Protein AF-A0A6P6GCN8-F1 (afdb_monomer_lite)

Sequence (93 aa):
MSEMKTVARSLVDLSMEIKMRNANAIAGRGYIAPNQTNPLYESLGLYDSGSLQAVHSFCAQLHVSSHQRETIERYCEASNEAAIDIGRKIAKV

pLDDT: mean 92.33, std 8.85, range [56.5, 98.19]

Structure (mmCIF, N/CA/C/O backbone):
data_AF-A0A6P6GCN8-F1
#
_entry.id   AF-A0A6P6GCN8-F1
#
loop_
_atom_site.group_PDB
_atom_site.id
_atom_site.type_symbol
_atom_site.label_atom_id
_atom_site.label_alt_id
_atom_site.label_comp_id
_atom_site.label_asym_id
_atom_site.label_entity_id
_atom_site.label_seq_id
_atom_site.pdbx_PDB_ins_code
_atom_site.Cartn_x
_atom_site.Cartn_y
_atom_site.Cartn_z
_atom_site.occupancy
_atom_site.B_iso_or_equiv
_atom_site.auth_seq_id
_atom_site.auth_comp_id
_atom_site.auth_asym_id
_atom_site.auth_atom_id
_atom_site.pdbx_PDB_model_num
ATOM 1 N N . MET A 1 1 ? 2.763 -12.124 -1.058 1.00 66.00 1 MET A N 1
ATOM 2 C CA . MET A 1 1 ? 1.524 -11.623 -1.708 1.00 66.00 1 MET A CA 1
ATOM 3 C C . MET A 1 1 ? 0.275 -11.757 -0.835 1.00 66.00 1 MET A C 1
ATOM 5 O O . MET A 1 1 ? -0.444 -10.774 -0.722 1.00 66.00 1 MET A O 1
ATOM 9 N N . SER A 1 2 ? -0.010 -12.915 -0.220 1.00 91.44 2 SER A N 1
ATOM 10 C CA . SER A 1 2 ? -1.194 -13.090 0.652 1.00 91.44 2 SER A CA 1
ATOM 11 C C . SER A 1 2 ? -1.216 -12.121 1.841 1.00 91.44 2 SER A C 1
ATOM 13 O O . SER A 1 2 ? -2.243 -11.509 2.105 1.00 91.44 2 SER A O 1
ATOM 15 N N . GLU A 1 3 ? -0.070 -11.924 2.493 1.00 96.31 3 GLU A N 1
ATOM 16 C CA . GLU A 1 3 ? 0.093 -11.014 3.635 1.00 96.31 3 GLU A CA 1
ATOM 17 C C . GLU A 1 3 ? -0.235 -9.556 3.269 1.00 96.31 3 GLU A C 1
ATOM 19 O O . GLU A 1 3 ? -1.115 -8.950 3.876 1.00 96.31 3 GLU A O 1
ATOM 24 N N . MET A 1 4 ? 0.365 -9.024 2.194 1.00 97.19 4 MET A N 1
ATOM 25 C CA . MET A 1 4 ? 0.067 -7.667 1.714 1.00 97.19 4 MET A CA 1
ATOM 26 C C . MET A 1 4 ? -1.412 -7.490 1.347 1.00 97.19 4 MET A C 1
ATOM 28 O O . MET A 1 4 ? -1.982 -6.430 1.584 1.00 97.19 4 MET A O 1
ATOM 32 N N . LYS A 1 5 ? -2.071 -8.524 0.811 1.00 96.88 5 LYS A N 1
ATOM 33 C CA . LYS A 1 5 ? -3.510 -8.468 0.516 1.00 96.88 5 LYS A CA 1
ATOM 34 C C . LYS A 1 5 ? -4.347 -8.317 1.791 1.00 96.88 5 LYS A C 1
ATOM 36 O O . LYS A 1 5 ? -5.316 -7.558 1.789 1.00 96.88 5 LYS A O 1
ATOM 41 N N . THR A 1 6 ? -3.971 -9.003 2.870 1.00 97.69 6 THR A N 1
ATOM 42 C CA . THR A 1 6 ? -4.601 -8.847 4.189 1.00 97.69 6 THR A CA 1
ATOM 43 C C . THR A 1 6 ? -4.359 -7.450 4.751 1.00 97.69 6 THR A C 1
ATOM 45 O O . THR A 1 6 ? -5.302 -6.810 5.212 1.00 97.69 6 THR A O 1
ATOM 48 N N . VAL A 1 7 ? -3.130 -6.934 4.641 1.00 97.94 7 VAL A N 1
ATOM 49 C CA . VAL A 1 7 ? -2.819 -5.557 5.047 1.00 97.94 7 VAL A CA 1
ATOM 50 C C . VAL A 1 7 ? -3.663 -4.564 4.251 1.00 97.94 7 VAL A C 1
ATOM 52 O O . VAL A 1 7 ? -4.379 -3.773 4.853 1.00 97.94 7 VAL A O 1
ATOM 55 N N . ALA A 1 8 ? -3.689 -4.659 2.921 1.00 96.50 8 ALA A N 1
ATOM 56 C CA . ALA A 1 8 ? -4.490 -3.785 2.065 1.00 96.50 8 ALA A CA 1
ATOM 57 C C . ALA A 1 8 ? -5.983 -3.802 2.434 1.00 96.50 8 ALA A C 1
ATOM 59 O O . ALA A 1 8 ? -6.604 -2.743 2.483 1.00 96.50 8 ALA A O 1
ATOM 60 N N . ARG A 1 9 ? -6.544 -4.977 2.759 1.00 96.81 9 ARG A N 1
ATOM 61 C CA . ARG A 1 9 ? -7.920 -5.092 3.267 1.00 96.81 9 ARG A CA 1
ATOM 62 C C . ARG A 1 9 ? -8.103 -4.303 4.564 1.00 96.81 9 ARG A C 1
ATOM 64 O O . ARG A 1 9 ? -8.996 -3.473 4.644 1.00 96.81 9 ARG A O 1
ATOM 71 N N . SER A 1 10 ? -7.208 -4.494 5.532 1.00 97.50 10 SER A N 1
ATOM 72 C CA . SER A 1 10 ? -7.280 -3.771 6.806 1.00 97.50 10 SER A CA 1
ATOM 73 C C . SER A 1 10 ? -7.165 -2.250 6.653 1.00 97.50 10 SER A C 1
ATOM 75 O O . SER A 1 10 ? -7.742 -1.524 7.454 1.00 97.50 10 SER A O 1
ATOM 77 N N . LEU A 1 11 ? -6.460 -1.756 5.624 1.00 97.00 11 LEU A N 1
ATOM 78 C CA . LEU A 1 11 ? -6.333 -0.319 5.362 1.00 97.00 11 LEU A CA 1
ATOM 79 C C . LEU A 1 11 ? -7.620 0.295 4.798 1.00 97.00 11 LEU A C 1
ATOM 81 O O . LEU A 1 11 ? -7.959 1.419 5.162 1.00 97.00 11 LEU A O 1
ATOM 85 N N . VAL A 1 12 ? -8.348 -0.415 3.929 1.00 95.12 12 VAL A N 1
ATOM 86 C CA . VAL A 1 12 ? -9.635 0.085 3.405 1.00 95.12 12 VAL A CA 1
ATOM 87 C C . VAL A 1 12 ? -10.756 -0.001 4.443 1.00 95.12 12 VAL A C 1
ATOM 89 O O . VAL A 1 12 ? -11.670 0.821 4.417 1.00 95.12 12 VAL A O 1
ATOM 92 N N . ASP A 1 13 ? -10.635 -0.907 5.414 1.00 96.25 13 ASP A N 1
ATOM 93 C CA . ASP A 1 13 ? -11.565 -1.031 6.544 1.00 96.25 13 ASP A CA 1
ATOM 94 C C . ASP A 1 13 ? -11.358 0.058 7.624 1.00 96.25 13 ASP A C 1
ATOM 96 O O . ASP A 1 13 ? -12.155 0.168 8.558 1.00 96.25 13 ASP A O 1
ATOM 100 N N . LEU A 1 14 ? -10.312 0.894 7.510 1.00 96.69 14 LEU A N 1
ATOM 101 C CA . LEU A 1 14 ? -10.098 2.041 8.400 1.00 96.69 14 LEU A CA 1
ATOM 102 C C . LEU A 1 14 ? -11.243 3.058 8.296 1.00 96.69 14 LEU A C 1
ATOM 104 O O . LEU A 1 14 ? -11.923 3.181 7.272 1.00 96.69 14 LEU A O 1
ATOM 108 N N . SER A 1 15 ? -11.414 3.857 9.354 1.00 96.06 15 SER A N 1
ATOM 109 C CA . SER A 1 15 ? -12.394 4.941 9.344 1.00 96.06 15 SER A CA 1
ATOM 110 C C . SER A 1 15 ? -12.099 5.939 8.222 1.00 96.06 15 SER A C 1
ATOM 112 O O . SER A 1 15 ? -10.944 6.198 7.867 1.00 96.06 15 SER A O 1
ATOM 114 N N . MET A 1 16 ? -13.158 6.538 7.675 1.00 93.31 16 MET A N 1
ATOM 115 C CA . MET A 1 16 ? -13.041 7.546 6.619 1.00 93.31 16 MET A CA 1
ATOM 116 C C . MET A 1 16 ? -12.098 8.688 7.024 1.00 93.31 16 MET A C 1
ATOM 118 O O . MET A 1 16 ? -11.281 9.115 6.217 1.00 93.31 16 MET A O 1
ATOM 122 N N . GLU A 1 17 ? -12.149 9.131 8.283 1.00 94.38 17 GLU A N 1
ATOM 123 C CA . GLU A 1 17 ? -11.263 10.175 8.810 1.00 94.38 17 GLU A CA 1
ATOM 124 C C . GLU A 1 17 ? -9.781 9.809 8.727 1.00 94.38 17 GLU A C 1
ATOM 126 O O . GLU A 1 17 ? -8.963 10.673 8.421 1.00 94.38 17 GLU A O 1
ATOM 131 N N . ILE A 1 18 ? -9.420 8.546 8.983 1.00 95.44 18 ILE A N 1
ATOM 132 C CA . ILE A 1 18 ? -8.033 8.086 8.860 1.00 95.44 18 ILE A CA 1
ATOM 133 C C . ILE A 1 18 ? -7.650 7.988 7.385 1.00 95.44 18 ILE A C 1
ATOM 135 O O . ILE A 1 18 ? -6.587 8.472 7.004 1.00 95.44 18 ILE A O 1
ATOM 139 N N . LYS A 1 19 ? -8.525 7.432 6.541 1.00 95.12 19 LYS A N 1
ATOM 140 C CA . LYS A 1 19 ? -8.269 7.316 5.099 1.00 95.12 19 LYS A CA 1
ATOM 141 C C . LYS A 1 19 ? -8.070 8.682 4.441 1.00 95.12 19 LYS A C 1
ATOM 143 O O . LYS A 1 19 ? -7.129 8.844 3.675 1.00 95.12 19 LYS A O 1
ATOM 148 N N . MET A 1 20 ? -8.837 9.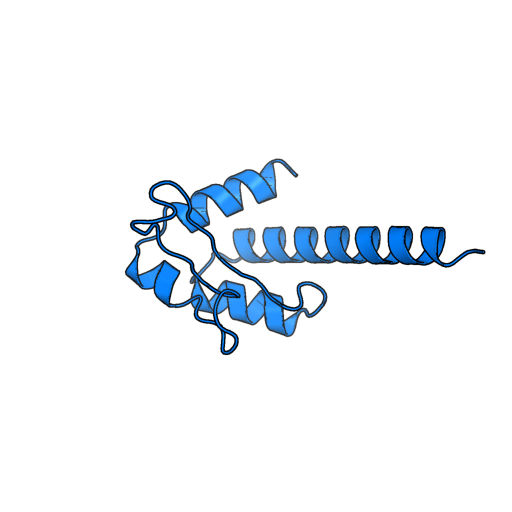705 4.826 1.00 93.12 20 MET A N 1
ATOM 149 C CA . MET A 1 20 ? -8.654 11.084 4.345 1.00 93.12 20 MET A CA 1
ATOM 150 C C . MET A 1 20 ? -7.284 11.694 4.692 1.00 93.12 20 MET A C 1
ATOM 152 O O . MET A 1 20 ? -6.857 12.629 4.018 1.00 93.12 20 MET A O 1
ATOM 156 N N . ARG A 1 21 ? -6.565 11.172 5.701 1.00 94.00 21 ARG A N 1
ATOM 157 C CA . ARG A 1 21 ? -5.188 11.605 6.018 1.00 94.00 21 ARG A CA 1
ATOM 158 C C . ARG A 1 21 ? -4.183 11.156 4.972 1.00 94.00 21 ARG A C 1
ATOM 160 O O . ARG A 1 21 ? -3.116 11.759 4.879 1.00 94.00 21 ARG A O 1
ATOM 167 N N . ASN A 1 22 ? -4.521 10.147 4.165 1.00 92.75 22 ASN A N 1
ATOM 168 C CA . ASN A 1 22 ? -3.782 9.814 2.955 1.00 92.75 22 ASN A CA 1
ATOM 169 C C . ASN A 1 22 ? -4.050 10.853 1.856 1.00 92.75 22 ASN A C 1
ATOM 171 O O . ASN A 1 22 ? -4.473 10.539 0.751 1.00 92.75 22 ASN A O 1
ATOM 175 N N . ALA A 1 23 ? -3.832 12.125 2.171 1.00 79.88 23 ALA A N 1
ATOM 176 C CA . ALA A 1 23 ? -3.886 13.214 1.219 1.00 79.88 23 ALA A CA 1
ATOM 177 C C . ALA A 1 23 ? -2.539 13.300 0.496 1.00 79.88 23 ALA A C 1
ATOM 179 O O . ALA A 1 23 ? -1.474 13.183 1.105 1.00 79.88 23 ALA A O 1
ATOM 180 N N . ASN A 1 24 ? -2.586 13.516 -0.813 1.00 70.31 24 ASN A N 1
ATOM 181 C CA . ASN A 1 24 ? -1.396 13.757 -1.616 1.00 70.31 24 ASN A CA 1
ATOM 182 C C . ASN A 1 24 ? -1.458 15.185 -2.169 1.00 70.31 24 ASN A C 1
ATOM 184 O O . ASN A 1 24 ? -2.538 15.671 -2.499 1.00 70.31 24 ASN A O 1
ATOM 188 N N . ALA A 1 25 ? -0.304 15.847 -2.285 1.00 64.50 25 ALA A N 1
ATOM 189 C CA . ALA A 1 25 ? -0.205 17.178 -2.888 1.00 64.50 25 ALA A CA 1
ATOM 190 C C . ALA A 1 25 ? -0.653 17.178 -4.362 1.00 64.50 25 ALA A C 1
ATOM 192 O O . ALA A 1 25 ? -1.061 18.206 -4.895 1.00 64.50 25 ALA A O 1
ATOM 193 N N . ILE A 1 26 ? -0.600 16.012 -5.015 1.00 66.81 26 ILE A N 1
ATOM 194 C CA . ILE A 1 26 ? -1.098 15.800 -6.372 1.00 66.81 26 ILE A CA 1
ATOM 195 C C . ILE A 1 26 ? -2.502 15.192 -6.296 1.00 66.81 26 ILE A C 1
ATOM 197 O O . ILE A 1 26 ? -2.690 14.098 -5.752 1.00 66.81 26 ILE A O 1
ATOM 201 N N . ALA A 1 27 ? -3.481 15.883 -6.885 1.00 61.69 27 ALA A N 1
ATOM 202 C CA . ALA A 1 27 ? -4.862 15.415 -6.964 1.00 61.69 27 ALA A CA 1
ATOM 203 C C . ALA A 1 27 ? -4.942 13.998 -7.565 1.00 61.69 27 ALA A C 1
ATOM 205 O O . ALA A 1 27 ? -4.292 13.691 -8.565 1.00 61.69 27 ALA A O 1
ATOM 206 N N . GLY A 1 28 ? -5.730 13.124 -6.935 1.00 65.75 28 GLY A N 1
ATOM 207 C CA . GLY A 1 28 ? -5.922 11.738 -7.376 1.00 65.75 28 GLY A CA 1
ATOM 208 C C . GLY A 1 28 ? -4.796 10.761 -7.011 1.00 65.75 28 GLY A C 1
ATOM 209 O O . GLY A 1 28 ? -4.880 9.596 -7.382 1.00 65.75 28 GLY A O 1
ATOM 210 N N . ARG A 1 29 ? -3.754 11.188 -6.280 1.00 76.00 29 ARG A N 1
ATOM 211 C CA . ARG A 1 29 ? -2.658 10.303 -5.821 1.00 76.00 29 ARG A CA 1
ATOM 212 C C . ARG A 1 29 ? -2.713 9.922 -4.339 1.00 76.00 29 ARG A C 1
ATOM 214 O O . ARG A 1 29 ? -1.749 9.364 -3.819 1.00 76.00 29 ARG A O 1
ATOM 221 N N . GLY A 1 30 ? -3.803 10.265 -3.663 1.00 88.75 30 GLY A N 1
ATOM 222 C CA . GLY A 1 30 ? -4.079 9.905 -2.274 1.00 88.75 30 GLY A CA 1
ATOM 223 C C . GLY A 1 30 ? -5.374 9.104 -2.168 1.00 88.75 30 GLY A C 1
ATOM 224 O O . GLY A 1 30 ? -5.732 8.371 -3.089 1.00 88.75 30 GLY A O 1
ATOM 225 N N . TYR A 1 31 ? -6.093 9.283 -1.067 1.00 93.62 31 TYR A N 1
ATOM 226 C CA . TYR A 1 31 ? -7.400 8.691 -0.854 1.00 93.62 31 TYR A CA 1
ATOM 227 C C . TYR A 1 31 ? -8.420 9.201 -1.874 1.00 93.62 31 TYR A C 1
ATOM 229 O O . TYR A 1 31 ? -8.570 10.407 -2.084 1.00 93.62 31 TYR A O 1
ATOM 237 N N . ILE A 1 32 ? -9.138 8.265 -2.488 1.00 92.56 32 ILE A N 1
ATOM 238 C CA . ILE A 1 32 ? -10.261 8.524 -3.383 1.00 92.56 32 ILE A CA 1
ATOM 239 C C . ILE A 1 32 ? -11.481 7.850 -2.772 1.00 92.56 32 ILE A C 1
ATOM 241 O O . ILE A 1 32 ? -11.546 6.622 -2.705 1.00 92.56 32 ILE A O 1
ATOM 245 N N . ALA A 1 33 ? -12.440 8.665 -2.338 1.00 92.38 33 ALA A N 1
ATOM 246 C CA . ALA A 1 33 ? -13.732 8.186 -1.878 1.00 92.38 33 ALA A CA 1
ATOM 247 C C . ALA A 1 33 ? -14.637 7.821 -3.071 1.00 92.38 33 ALA A C 1
ATOM 249 O O . ALA A 1 33 ? -14.545 8.464 -4.129 1.00 92.38 33 ALA A O 1
ATOM 250 N N . PRO A 1 34 ? -15.567 6.868 -2.885 1.00 93.56 34 PRO A N 1
ATOM 251 C CA . PRO A 1 34 ? -16.641 6.636 -3.838 1.00 93.56 34 PRO A CA 1
ATOM 252 C C . PRO A 1 34 ? -17.418 7.921 -4.134 1.00 93.56 34 PRO A C 1
ATOM 254 O O . PRO A 1 34 ? -17.677 8.735 -3.246 1.00 93.56 34 PRO A O 1
ATOM 257 N N . ASN A 1 35 ? -17.794 8.114 -5.396 1.00 91.75 35 ASN A N 1
ATOM 258 C CA . ASN A 1 35 ? -18.522 9.301 -5.848 1.00 91.75 35 ASN A CA 1
ATOM 259 C C . ASN A 1 35 ? -19.623 8.933 -6.848 1.00 91.75 35 ASN A C 1
ATOM 261 O O . ASN A 1 35 ? -19.771 7.773 -7.215 1.00 91.75 35 ASN A O 1
ATOM 265 N N . GLN A 1 36 ? -20.404 9.919 -7.298 1.00 95.50 36 GLN A N 1
ATOM 266 C CA . GLN A 1 36 ? -21.538 9.681 -8.200 1.00 95.50 36 GLN A CA 1
ATOM 267 C C . GLN A 1 36 ? -21.138 8.984 -9.509 1.00 95.50 36 GLN A C 1
ATOM 269 O O . GLN A 1 36 ? -21.896 8.162 -10.015 1.00 95.50 36 GLN A O 1
ATOM 274 N N . THR A 1 37 ? -19.950 9.284 -10.039 1.00 95.12 37 THR A N 1
ATOM 275 C CA . THR A 1 37 ? -19.435 8.670 -11.269 1.00 95.12 37 THR A CA 1
ATOM 276 C C . THR A 1 37 ? -18.919 7.255 -11.014 1.00 95.12 37 THR A C 1
ATOM 278 O O . THR A 1 37 ? -19.145 6.364 -11.825 1.00 95.12 37 THR A O 1
ATOM 281 N N . ASN A 1 38 ? -18.246 7.037 -9.881 1.00 93.44 38 ASN A N 1
ATOM 282 C CA . ASN A 1 38 ? -17.678 5.750 -9.488 1.00 93.44 38 ASN A CA 1
ATOM 283 C C . ASN A 1 38 ? -18.144 5.361 -8.072 1.00 93.44 38 ASN A C 1
ATOM 285 O O . ASN A 1 38 ? -17.377 5.482 -7.113 1.00 93.44 38 ASN A O 1
ATOM 289 N N . PRO A 1 39 ? -19.394 4.885 -7.918 1.00 94.62 39 PRO A N 1
ATOM 290 C CA . PRO A 1 39 ? -20.006 4.673 -6.603 1.00 94.62 39 PRO A CA 1
ATOM 291 C C . PRO A 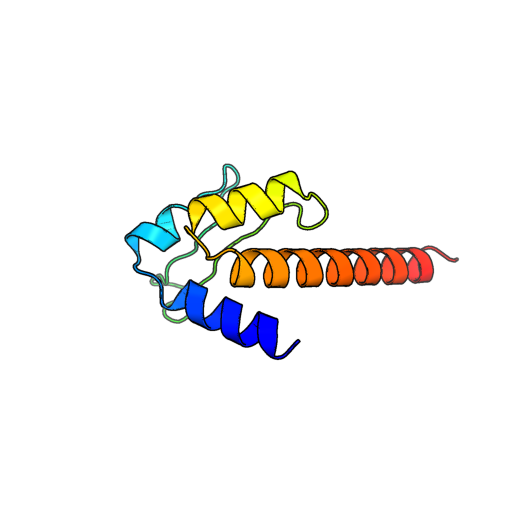1 39 ? -19.443 3.468 -5.843 1.00 94.62 39 PRO A C 1
ATOM 293 O O . PRO A 1 39 ? -19.703 3.320 -4.654 1.00 94.62 39 PRO A O 1
ATOM 296 N N . LEU A 1 40 ? -18.682 2.603 -6.518 1.00 95.38 40 LEU A N 1
ATOM 297 C CA . LEU A 1 40 ? -18.086 1.393 -5.940 1.00 95.38 40 LEU A CA 1
ATOM 298 C C . LEU A 1 40 ? -16.558 1.462 -5.846 1.00 95.38 40 LEU A C 1
ATOM 300 O O . LEU A 1 40 ? -15.933 0.510 -5.384 1.00 95.38 40 LEU A O 1
ATOM 304 N N . TYR A 1 41 ? -15.949 2.546 -6.331 1.00 93.25 41 TYR A N 1
ATOM 305 C CA . TYR A 1 41 ? -14.499 2.671 -6.363 1.00 93.25 41 TYR A CA 1
ATOM 306 C C . TYR A 1 41 ? -14.002 3.431 -5.142 1.00 93.25 41 TYR A C 1
ATOM 308 O O . TYR A 1 41 ? -14.373 4.579 -4.916 1.00 93.25 41 TYR A O 1
ATOM 316 N N . GLU A 1 42 ? -13.109 2.789 -4.404 1.00 94.12 42 GLU A N 1
ATOM 317 C CA . GLU A 1 42 ? -12.363 3.383 -3.309 1.00 94.12 42 GLU A CA 1
ATOM 318 C C . GLU A 1 42 ? -10.882 3.045 -3.485 1.00 94.12 42 GLU A C 1
ATOM 320 O O . GLU A 1 42 ? -10.538 1.943 -3.921 1.00 94.12 42 GLU A O 1
ATOM 325 N N . SER A 1 43 ? -9.998 3.986 -3.151 1.00 93.25 43 SER A N 1
ATOM 326 C CA . SER A 1 43 ? -8.556 3.765 -3.247 1.00 93.25 43 SER A CA 1
ATOM 327 C C . SER A 1 43 ? -7.778 4.536 -2.194 1.00 93.25 43 SER A C 1
ATOM 329 O O . SER A 1 43 ? -8.158 5.639 -1.819 1.00 93.25 43 SER A O 1
ATOM 331 N N . LEU A 1 44 ? -6.641 3.973 -1.789 1.00 94.81 44 LEU A N 1
ATOM 332 C CA . LEU A 1 44 ? -5.553 4.653 -1.086 1.00 94.81 44 LEU A CA 1
ATOM 333 C C . LEU A 1 44 ? -4.348 4.732 -2.026 1.00 94.81 44 LEU A C 1
ATOM 335 O O . LEU A 1 44 ? -4.108 3.809 -2.805 1.00 94.81 44 LEU A O 1
ATOM 339 N N . GLY A 1 45 ? -3.609 5.834 -1.971 1.00 92.56 45 GLY A N 1
ATOM 340 C CA . GLY A 1 45 ? -2.521 6.128 -2.895 1.00 92.56 45 GLY A CA 1
ATOM 341 C C . GLY A 1 45 ? -1.171 6.247 -2.196 1.00 92.56 45 GLY A C 1
ATOM 342 O O . GLY A 1 45 ? -1.026 6.963 -1.203 1.00 92.56 45 GLY A O 1
ATOM 343 N N . LEU A 1 46 ? -0.166 5.579 -2.761 1.00 92.00 46 LEU A N 1
ATOM 344 C CA . LEU A 1 46 ? 1.244 5.745 -2.421 1.00 92.00 46 LEU A CA 1
ATOM 345 C C . LEU A 1 46 ? 1.996 6.138 -3.694 1.00 92.00 46 LEU A C 1
ATOM 347 O O . LEU A 1 46 ? 2.078 5.359 -4.643 1.00 92.00 46 LEU A O 1
ATOM 351 N N . TYR A 1 47 ? 2.526 7.358 -3.713 1.00 89.56 47 TYR A N 1
ATOM 352 C CA . TYR A 1 47 ? 3.425 7.802 -4.772 1.00 89.56 47 TYR A CA 1
ATOM 353 C C . TYR A 1 47 ? 4.878 7.517 -4.390 1.00 89.56 47 TYR A C 1
ATOM 355 O O . TYR A 1 47 ? 5.213 7.591 -3.213 1.00 89.56 47 TYR A O 1
ATOM 363 N N . ASP A 1 48 ? 5.717 7.238 -5.391 1.00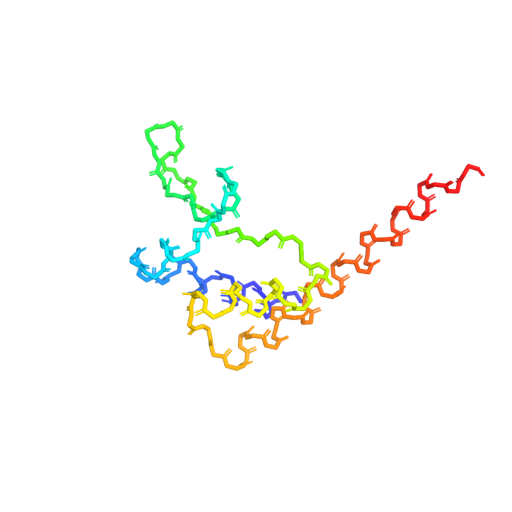 89.94 48 ASP A N 1
ATOM 364 C CA . ASP A 1 48 ? 7.143 6.946 -5.216 1.00 89.94 48 ASP A CA 1
ATOM 365 C C . ASP A 1 48 ? 7.400 5.772 -4.253 1.00 89.94 48 ASP A C 1
ATOM 367 O O . ASP A 1 48 ? 8.112 5.878 -3.259 1.00 89.94 48 ASP A O 1
ATOM 371 N N . SER A 1 49 ? 6.800 4.613 -4.544 1.00 91.38 49 SER A N 1
ATOM 372 C CA . SER A 1 49 ? 6.940 3.409 -3.712 1.00 91.38 49 SER A CA 1
ATOM 373 C C . SER A 1 49 ? 8.359 2.826 -3.682 1.00 91.38 49 SER A C 1
ATOM 375 O O . SER A 1 49 ? 8.606 1.903 -2.916 1.00 91.38 49 SER A O 1
ATOM 377 N N . GLY A 1 50 ? 9.285 3.331 -4.506 1.00 91.88 50 GLY A N 1
ATOM 378 C CA . GLY A 1 50 ? 10.711 3.011 -4.406 1.00 91.88 50 GLY A CA 1
ATOM 379 C C . GLY A 1 50 ? 11.436 3.802 -3.309 1.00 91.88 50 GLY A C 1
ATOM 380 O O . GLY A 1 50 ? 12.547 3.440 -2.931 1.00 91.88 50 GLY A O 1
ATOM 381 N N . SER A 1 51 ? 10.823 4.865 -2.779 1.00 94.25 51 SER A N 1
ATOM 382 C CA . SER A 1 51 ? 11.378 5.690 -1.708 1.00 94.25 51 SER A CA 1
ATOM 383 C C . SER A 1 51 ? 10.910 5.216 -0.336 1.00 94.25 51 SER A C 1
ATOM 385 O O . SER A 1 51 ? 9.726 5.291 0.004 1.00 94.25 51 SER A O 1
ATOM 387 N N . LEU A 1 52 ? 11.862 4.814 0.510 1.00 94.31 52 LEU A N 1
ATOM 388 C CA . LEU A 1 52 ? 11.587 4.431 1.897 1.00 94.31 52 LEU A CA 1
ATOM 389 C C . LEU A 1 52 ? 10.903 5.567 2.678 1.00 94.31 52 LEU A C 1
ATOM 391 O O . LEU A 1 52 ? 9.996 5.335 3.474 1.00 94.31 52 LEU A O 1
ATOM 395 N N . GLN A 1 53 ? 11.281 6.820 2.404 1.00 94.62 53 GLN A N 1
ATOM 396 C CA . GLN A 1 53 ? 10.667 7.990 3.030 1.00 94.62 53 GLN A CA 1
ATOM 397 C C . GLN A 1 53 ? 9.187 8.135 2.650 1.00 94.62 53 GLN A C 1
ATOM 399 O O . GLN A 1 53 ? 8.361 8.463 3.510 1.00 94.62 53 GLN A O 1
ATOM 404 N N . ALA A 1 54 ? 8.841 7.890 1.384 1.00 92.88 54 ALA A N 1
ATOM 405 C CA . ALA A 1 54 ? 7.461 7.954 0.913 1.00 92.88 54 ALA A CA 1
ATOM 406 C C . ALA A 1 54 ? 6.615 6.830 1.529 1.00 92.88 54 ALA A C 1
ATOM 408 O O . ALA A 1 54 ? 5.527 7.094 2.045 1.00 92.88 54 ALA A O 1
ATOM 409 N N . VAL A 1 55 ? 7.155 5.606 1.574 1.00 95.44 55 VAL A N 1
ATOM 410 C CA . VAL A 1 55 ? 6.520 4.454 2.233 1.00 95.44 55 VAL A CA 1
ATOM 411 C C . VAL A 1 55 ? 6.276 4.737 3.719 1.00 95.44 55 VAL A C 1
ATOM 413 O O . VAL A 1 55 ? 5.158 4.577 4.207 1.00 95.44 55 VAL A O 1
ATOM 416 N N . HIS A 1 56 ? 7.282 5.231 4.445 1.00 95.50 56 HIS A N 1
ATOM 417 C CA . HIS A 1 56 ? 7.143 5.565 5.864 1.00 95.50 56 HIS A CA 1
ATOM 418 C C . HIS A 1 56 ? 6.107 6.665 6.106 1.00 95.50 56 HIS A C 1
ATOM 420 O O . HIS A 1 56 ? 5.332 6.586 7.060 1.00 95.50 56 HIS A O 1
ATOM 426 N N . SER A 1 57 ? 6.076 7.679 5.240 1.00 94.31 57 SER A N 1
ATOM 427 C CA . SER A 1 57 ? 5.123 8.788 5.336 1.00 94.31 57 SER A CA 1
ATOM 428 C C . SER A 1 57 ? 3.686 8.307 5.121 1.00 94.31 57 SER A C 1
ATOM 430 O O . SER A 1 57 ? 2.800 8.663 5.896 1.00 94.31 57 SER A O 1
ATOM 432 N N . PHE A 1 58 ? 3.459 7.430 4.138 1.00 95.00 58 PHE A N 1
ATOM 433 C CA . PHE A 1 58 ? 2.175 6.755 3.930 1.00 95.00 58 PHE A CA 1
ATOM 434 C C . PHE A 1 58 ? 1.750 5.936 5.157 1.00 95.00 58 PHE A C 1
ATOM 436 O O . PHE A 1 58 ? 0.636 6.088 5.663 1.00 95.00 58 PHE A O 1
ATOM 443 N N . CYS A 1 59 ? 2.661 5.120 5.693 1.00 96.50 59 CYS A N 1
ATOM 444 C CA . CYS A 1 59 ? 2.424 4.328 6.898 1.00 96.50 59 CYS A CA 1
ATOM 445 C C . CYS A 1 59 ? 2.071 5.207 8.113 1.00 96.50 59 CYS A C 1
ATOM 447 O O . CYS A 1 59 ? 1.192 4.851 8.900 1.00 96.50 59 CYS A O 1
ATOM 449 N N . ALA A 1 60 ? 2.723 6.364 8.259 1.00 95.31 60 ALA A N 1
ATOM 450 C CA . ALA A 1 60 ? 2.456 7.314 9.336 1.00 95.31 60 ALA A CA 1
ATOM 451 C C . ALA A 1 60 ? 1.072 7.972 9.210 1.00 95.31 60 ALA A C 1
ATOM 453 O O . ALA A 1 60 ? 0.347 8.049 10.200 1.00 95.31 60 ALA A O 1
ATOM 454 N N . GLN A 1 61 ? 0.664 8.385 8.003 1.00 94.69 61 GLN A N 1
ATOM 455 C CA . GLN A 1 61 ? -0.664 8.971 7.757 1.00 94.69 61 GLN A CA 1
ATOM 456 C C . GLN A 1 61 ? -1.796 8.027 8.193 1.00 94.69 61 GLN A C 1
ATOM 458 O O . GLN A 1 61 ? -2.764 8.451 8.833 1.00 94.69 61 GLN A O 1
ATOM 463 N N . LEU A 1 62 ? -1.642 6.735 7.893 1.00 96.31 62 LEU A N 1
ATOM 464 C CA . LEU A 1 62 ? -2.641 5.699 8.164 1.00 96.31 62 LEU A CA 1
ATOM 465 C C . LEU A 1 62 ? -2.509 5.035 9.544 1.00 96.31 62 LEU A C 1
ATOM 467 O O . LEU A 1 62 ? -3.317 4.170 9.865 1.00 96.31 62 LEU A O 1
ATOM 471 N N . HIS A 1 63 ? -1.537 5.445 10.368 1.00 94.69 63 HIS A N 1
ATOM 472 C CA . HIS A 1 63 ? -1.287 4.880 11.704 1.00 94.69 63 HIS A CA 1
ATOM 473 C C . HIS A 1 63 ? -1.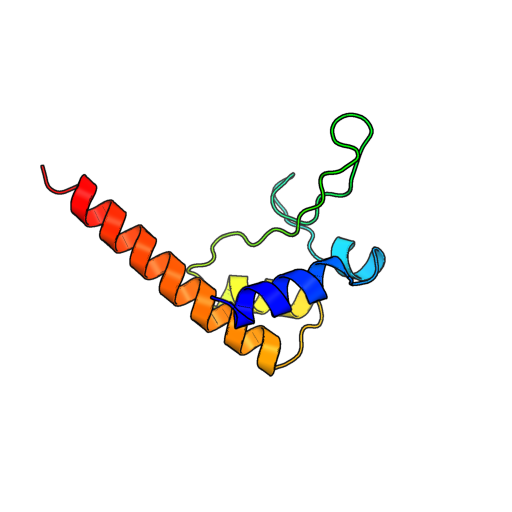154 3.348 11.706 1.00 94.69 63 HIS A C 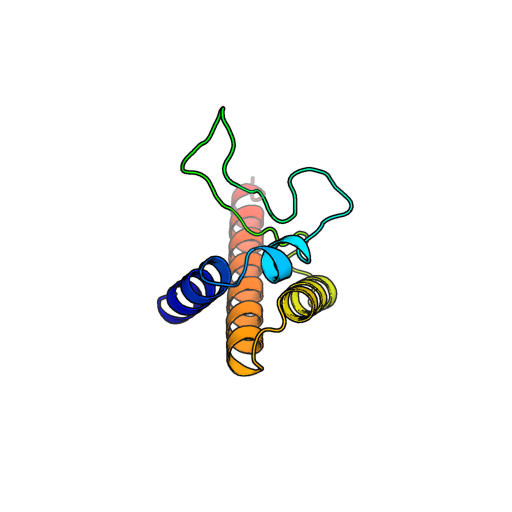1
ATOM 475 O O . HIS A 1 63 ? -1.645 2.663 12.604 1.00 94.69 63 HIS A O 1
ATOM 481 N N . VAL A 1 64 ? -0.495 2.800 10.684 1.00 95.31 64 VAL A N 1
ATOM 482 C CA . VAL A 1 64 ? -0.337 1.347 10.555 1.00 95.31 64 VAL A CA 1
ATOM 483 C C . VAL A 1 64 ? 0.615 0.805 11.627 1.00 95.31 64 VAL A C 1
ATOM 485 O O . VAL A 1 64 ? 1.564 1.477 12.041 1.00 95.31 64 VAL A O 1
ATOM 488 N N . SER A 1 65 ? 0.380 -0.432 12.060 1.00 97.12 65 SER A N 1
ATOM 489 C CA . SER A 1 65 ? 1.249 -1.143 13.007 1.00 97.12 65 SER A CA 1
ATOM 490 C C . SER A 1 65 ? 2.646 -1.408 12.432 1.00 97.12 65 SER A C 1
ATOM 492 O O . SER A 1 65 ? 2.840 -1.415 11.215 1.00 97.12 65 SER A O 1
ATOM 494 N N . SER A 1 66 ? 3.623 -1.703 13.297 1.00 97.12 66 SER A N 1
ATOM 495 C CA . SER A 1 66 ? 4.987 -2.056 12.870 1.00 97.12 66 SER A CA 1
ATOM 496 C C . SER A 1 66 ? 5.013 -3.243 11.902 1.00 97.12 66 SER A C 1
ATOM 498 O O . SER A 1 66 ? 5.736 -3.212 10.914 1.00 97.12 66 SER A O 1
ATOM 500 N N . HIS A 1 67 ? 4.170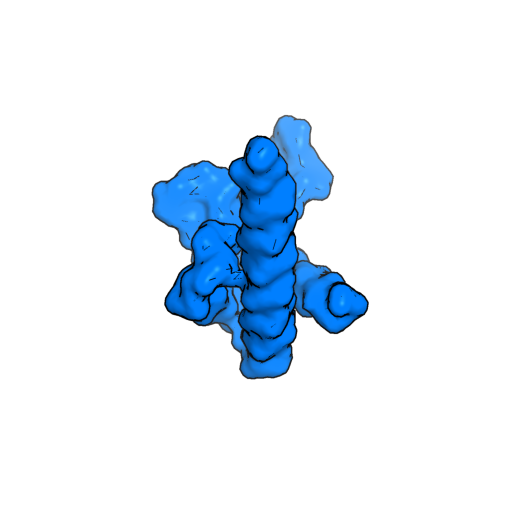 -4.252 12.137 1.00 97.00 67 HIS A N 1
ATOM 501 C CA . HIS A 1 67 ? 4.062 -5.421 11.263 1.00 97.00 67 HIS A CA 1
ATOM 502 C C . HIS A 1 67 ? 3.472 -5.077 9.884 1.00 97.00 67 HIS A C 1
ATOM 504 O O . HIS A 1 67 ? 3.990 -5.507 8.852 1.00 97.00 67 HIS A O 1
ATOM 510 N N . GLN A 1 68 ? 2.410 -4.262 9.847 1.00 97.88 68 GLN A N 1
ATOM 511 C CA . GLN A 1 68 ? 1.842 -3.783 8.583 1.00 97.88 68 GLN A CA 1
ATOM 512 C C . GLN A 1 68 ? 2.860 -2.944 7.810 1.00 97.88 68 GLN A C 1
ATOM 514 O O . GLN A 1 68 ? 2.998 -3.128 6.606 1.00 97.88 68 GLN A O 1
ATOM 519 N N . ARG A 1 69 ? 3.596 -2.062 8.496 1.00 97.81 69 ARG A N 1
ATOM 520 C CA . ARG A 1 69 ? 4.655 -1.250 7.892 1.00 97.81 69 ARG A CA 1
ATOM 521 C C . ARG A 1 69 ? 5.720 -2.122 7.229 1.00 97.81 69 ARG A C 1
ATOM 523 O O . ARG A 1 69 ? 5.988 -1.935 6.050 1.00 97.81 69 ARG A O 1
ATOM 530 N N . GLU A 1 70 ? 6.263 -3.094 7.955 1.00 97.88 70 GLU A N 1
ATOM 531 C CA . GLU A 1 70 ? 7.290 -3.999 7.431 1.00 97.88 70 GLU A CA 1
ATOM 532 C C . GLU A 1 70 ? 6.778 -4.792 6.215 1.00 97.88 70 GLU A C 1
ATOM 534 O O . GLU A 1 70 ? 7.475 -4.963 5.217 1.00 97.88 70 GLU A O 1
ATOM 539 N N . THR A 1 71 ? 5.514 -5.227 6.260 1.00 98.19 71 THR A N 1
ATOM 540 C CA . THR A 1 71 ? 4.860 -5.898 5.128 1.00 98.19 71 THR A CA 1
ATOM 541 C C . THR A 1 71 ? 4.771 -4.988 3.902 1.00 98.19 71 THR A C 1
ATOM 543 O O . THR A 1 71 ? 5.051 -5.432 2.787 1.00 98.19 71 THR A O 1
ATOM 546 N N . ILE A 1 72 ? 4.375 -3.725 4.096 1.00 97.75 72 ILE A N 1
ATOM 547 C CA . ILE A 1 72 ? 4.261 -2.730 3.024 1.00 97.75 72 ILE A CA 1
ATOM 548 C C . ILE A 1 72 ? 5.641 -2.440 2.429 1.00 97.75 72 ILE A C 1
ATOM 550 O O . ILE A 1 72 ? 5.780 -2.473 1.212 1.00 97.75 72 ILE A O 1
ATOM 554 N N . GLU A 1 73 ? 6.659 -2.217 3.263 1.00 97.44 73 GLU A N 1
ATOM 555 C CA . GLU A 1 73 ? 8.040 -1.967 2.829 1.00 97.44 73 GLU A CA 1
ATOM 556 C C . GLU A 1 73 ? 8.572 -3.106 1.959 1.00 97.44 73 GLU A C 1
ATOM 558 O O . GLU A 1 73 ? 8.936 -2.871 0.806 1.00 97.44 73 GLU A O 1
ATOM 563 N N . ARG A 1 74 ? 8.504 -4.349 2.456 1.00 97.44 74 ARG A N 1
ATOM 564 C CA . ARG A 1 74 ? 8.944 -5.538 1.708 1.00 97.44 74 ARG A CA 1
ATOM 565 C C . ARG A 1 74 ? 8.199 -5.687 0.378 1.00 97.44 74 ARG A C 1
ATOM 567 O O . ARG A 1 74 ? 8.782 -6.077 -0.632 1.00 97.44 74 ARG A O 1
ATOM 574 N N . TYR A 1 75 ? 6.899 -5.389 0.357 1.00 97.44 75 TYR A N 1
ATOM 575 C CA . TYR A 1 75 ? 6.103 -5.462 -0.868 1.00 97.44 75 TYR A CA 1
ATOM 576 C C . TYR A 1 75 ? 6.472 -4.366 -1.877 1.00 97.44 75 TYR A C 1
ATOM 578 O O . TYR A 1 75 ? 6.565 -4.640 -3.076 1.00 97.44 75 TYR A O 1
ATOM 586 N N . CYS A 1 76 ? 6.672 -3.135 -1.407 1.00 96.50 76 CYS A N 1
ATOM 587 C CA . CYS A 1 76 ? 7.065 -1.995 -2.228 1.00 96.50 76 CYS A CA 1
ATOM 588 C C . CYS A 1 76 ? 8.451 -2.196 -2.849 1.00 96.50 76 CYS A C 1
ATOM 590 O O . CYS A 1 76 ? 8.598 -1.982 -4.051 1.00 96.50 76 CYS A O 1
ATOM 592 N N . GLU A 1 77 ? 9.419 -2.681 -2.070 1.00 96.44 77 GLU A N 1
ATOM 593 C CA . GLU A 1 77 ? 10.766 -3.019 -2.539 1.00 96.44 77 GLU A CA 1
ATOM 594 C C . GLU A 1 77 ? 10.716 -4.075 -3.649 1.00 96.44 77 GLU A C 1
ATOM 596 O O . GLU A 1 77 ? 11.125 -3.799 -4.778 1.00 96.44 77 GLU A O 1
ATOM 601 N N . ALA A 1 78 ? 10.092 -5.229 -3.386 1.00 96.75 78 ALA A N 1
ATOM 602 C CA . ALA A 1 78 ? 9.986 -6.310 -4.366 1.00 96.75 78 ALA A CA 1
ATOM 603 C C . ALA A 1 78 ? 9.246 -5.882 -5.649 1.00 96.75 78 ALA A C 1
ATOM 605 O O . ALA A 1 78 ? 9.616 -6.274 -6.758 1.00 96.75 78 ALA A O 1
ATOM 606 N N . SER A 1 79 ? 8.200 -5.057 -5.519 1.00 95.88 79 SER A N 1
ATOM 607 C CA . SER A 1 79 ? 7.456 -4.532 -6.672 1.00 95.88 79 SER A CA 1
ATOM 608 C C . SER A 1 79 ? 8.299 -3.559 -7.499 1.00 95.88 79 SER A C 1
ATOM 610 O O . SER A 1 79 ? 8.261 -3.605 -8.729 1.00 95.88 79 SER A O 1
ATOM 612 N N . ASN A 1 80 ? 9.067 -2.690 -6.837 1.00 95.75 80 ASN A N 1
ATOM 613 C CA . ASN A 1 80 ? 9.950 -1.732 -7.491 1.00 95.75 80 ASN A CA 1
ATOM 614 C C . ASN A 1 80 ? 11.104 -2.438 -8.221 1.00 95.75 80 ASN A C 1
ATOM 616 O O . ASN A 1 80 ? 11.378 -2.128 -9.379 1.00 95.75 80 ASN A O 1
ATOM 620 N N . GLU A 1 81 ? 11.731 -3.434 -7.592 1.00 96.62 81 GLU A N 1
ATOM 621 C CA . GLU A 1 81 ? 12.762 -4.264 -8.225 1.00 96.62 81 GLU A CA 1
ATOM 622 C C . GLU A 1 81 ? 12.236 -4.978 -9.472 1.00 96.62 81 GLU A C 1
ATOM 624 O O . GLU A 1 81 ? 12.867 -4.921 -10.531 1.00 96.62 81 GLU A O 1
ATOM 629 N N . ALA A 1 82 ? 11.053 -5.595 -9.375 1.00 96.94 82 ALA A N 1
ATOM 630 C CA . ALA A 1 82 ? 10.414 -6.258 -10.505 1.00 96.94 82 ALA A CA 1
ATOM 631 C C . ALA A 1 82 ? 10.108 -5.274 -11.646 1.00 96.94 82 ALA A C 1
ATOM 633 O O . ALA A 1 82 ? 10.376 -5.574 -12.811 1.00 96.94 82 ALA A O 1
ATOM 634 N N . ALA A 1 83 ? 9.596 -4.081 -11.329 1.00 96.38 83 ALA A N 1
ATOM 635 C CA . ALA A 1 83 ? 9.329 -3.043 -12.321 1.00 96.38 83 ALA A CA 1
ATOM 636 C C . ALA A 1 83 ? 10.614 -2.571 -13.027 1.00 96.38 83 ALA A C 1
ATOM 638 O O . ALA A 1 83 ? 10.627 -2.433 -14.252 1.00 96.38 83 ALA A O 1
ATOM 639 N N . ILE A 1 84 ? 11.708 -2.379 -12.282 1.00 95.81 84 ILE A N 1
ATOM 640 C CA . ILE A 1 84 ? 13.016 -2.008 -12.838 1.00 95.81 84 ILE A CA 1
ATOM 641 C C . ILE A 1 84 ? 13.570 -3.123 -13.734 1.00 95.81 84 ILE A C 1
ATOM 643 O O . ILE A 1 84 ? 14.083 -2.833 -14.816 1.00 95.81 84 ILE A O 1
ATOM 647 N N . ASP A 1 85 ? 13.479 -4.389 -13.322 1.00 97.06 85 ASP A N 1
ATOM 648 C CA . ASP A 1 85 ? 13.930 -5.527 -14.132 1.00 97.06 85 ASP A CA 1
ATOM 649 C C . ASP A 1 85 ? 13.149 -5.636 -15.450 1.00 97.06 85 ASP A C 1
ATOM 651 O O . ASP A 1 85 ? 13.752 -5.761 -16.519 1.00 97.06 85 ASP A O 1
ATOM 655 N N . ILE A 1 86 ? 11.820 -5.496 -15.398 1.00 97.50 86 ILE A N 1
ATOM 656 C CA . ILE A 1 86 ? 10.972 -5.430 -16.596 1.00 97.50 86 ILE A CA 1
ATOM 657 C C . ILE A 1 86 ? 11.415 -4.268 -17.492 1.00 97.50 86 ILE A C 1
ATOM 659 O O . ILE A 1 86 ? 11.636 -4.467 -18.686 1.00 97.50 86 ILE A O 1
ATOM 663 N N . GLY A 1 87 ? 11.622 -3.078 -16.921 1.00 96.81 87 GLY A N 1
ATOM 664 C CA . GLY A 1 87 ? 12.110 -1.910 -17.654 1.00 96.81 87 GLY A CA 1
ATOM 665 C C . GLY A 1 87 ? 13.455 -2.157 -18.343 1.00 96.81 87 GLY A C 1
ATOM 666 O O . GLY A 1 87 ? 13.611 -1.844 -19.521 1.00 96.81 87 GLY A O 1
ATOM 667 N N . ARG A 1 88 ? 14.412 -2.796 -17.657 1.00 96.50 88 ARG A N 1
ATOM 668 C CA . ARG A 1 88 ? 15.714 -3.178 -18.234 1.00 96.50 88 ARG A CA 1
ATOM 669 C C . ARG A 1 88 ? 15.570 -4.183 -19.371 1.00 96.50 88 ARG A C 1
ATOM 671 O O . ARG A 1 88 ? 16.289 -4.075 -20.358 1.00 96.50 88 ARG A O 1
ATOM 678 N N . LYS A 1 89 ? 14.675 -5.163 -19.240 1.00 96.38 89 LYS A N 1
ATOM 679 C CA . LYS A 1 89 ? 14.412 -6.159 -20.290 1.00 96.38 89 LYS A CA 1
ATOM 680 C C . LYS A 1 89 ? 13.785 -5.529 -21.530 1.00 96.38 89 LYS A C 1
ATOM 682 O O . LYS A 1 89 ? 14.167 -5.907 -22.626 1.00 96.38 89 LYS A O 1
ATOM 687 N N . ILE A 1 90 ? 12.885 -4.561 -21.356 1.00 96.94 90 ILE A N 1
ATOM 688 C CA . ILE A 1 90 ? 12.285 -3.800 -22.464 1.00 96.94 90 ILE A CA 1
ATOM 689 C C . ILE A 1 90 ? 13.324 -2.891 -23.133 1.00 96.94 90 ILE A C 1
ATOM 691 O O . ILE A 1 90 ? 13.343 -2.771 -24.351 1.00 96.94 90 ILE A O 1
ATOM 695 N N . ALA A 1 91 ? 14.191 -2.250 -22.345 1.00 95.75 91 ALA A N 1
ATOM 696 C CA . ALA A 1 91 ? 15.209 -1.330 -22.850 1.00 95.75 91 ALA A CA 1
ATOM 697 C C . ALA A 1 91 ? 16.383 -2.024 -23.562 1.00 95.75 91 ALA A C 1
ATOM 699 O O . ALA A 1 91 ? 17.143 -1.360 -24.266 1.00 95.75 91 ALA A O 1
ATOM 700 N N . LYS A 1 92 ? 16.557 -3.338 -23.376 1.00 75.88 92 LYS A N 1
ATOM 701 C CA . LYS A 1 92 ? 17.466 -4.142 -24.196 1.00 75.88 92 LYS A CA 1
ATOM 702 C C . LYS A 1 92 ? 16.875 -4.255 -25.606 1.00 75.88 92 LYS A C 1
ATOM 704 O O . LYS A 1 92 ? 16.074 -5.149 -25.865 1.00 75.88 92 LYS A O 1
ATOM 709 N N . VAL A 1 93 ? 17.258 -3.310 -26.467 1.00 56.50 93 VAL A N 1
ATOM 710 C CA . VAL A 1 93 ? 17.143 -3.404 -27.933 1.00 56.50 93 VAL A CA 1
ATOM 711 C C . VAL A 1 93 ? 18.157 -4.416 -28.450 1.00 56.50 93 VAL A C 1
ATOM 713 O O . VAL A 1 93 ? 19.304 -4.392 -27.944 1.00 56.50 93 VAL A O 1
#

Foldseek 3Di:
DVVLVVLQVVLVVDDPVLQCLQDDPDPPQAWDAADPVRNPDTDGHQPPLVDPVSLVSSCVSNVHDPVSSVVSNVVSNVVVVVVVVVVVVVPPD

Secondary structure (DSSP, 8-state):
-HHHHHHHHHHHTS-HHHHTT---SSTTSS-B---SS-TT--B---S-TT-HHHHHHHHHHTT--HHHHHHHHHHHHHHHHHHHHHHHHHH--

Radius of gyration: 14.71 Å; chains: 1; bounding box: 39×30×41 Å